Protein AF-A0A2G6KFJ5-F1 (afdb_monomer)

Solvent-accessible surface area (backbone atoms only — not comparable to full-atom values): 5434 Å² total; per-residue (Å²): 134,81,83,86,84,78,88,85,85,79,76,83,74,80,76,84,80,68,86,83,67,75,75,51,47,62,55,53,51,48,54,52,48,70,71,45,99,63,56,68,71,36,41,51,45,31,50,54,50,55,74,68,67,64,71,47,49,61,34,52,51,37,30,73,76,63,37,71,67,27,40,51,52,51,52,52,49,54,52,57,41,54,45,36,79,77,107

Nearest PDB structures (foldseek):
  4brr-assembly1_B  TM=4.731E-01  e=1.212E+00  Escherichia coli K-12
  4uxz-assembly1_C  TM=4.802E-01  e=2.208E+00  Escherichia coli K-12
  4bpd-assembly2_F  TM=4.857E-01  e=6.500E+00  Escherichia coli K-12
  8red-assembly1_M  TM=4.993E-01  e=8.263E+00  Klebsiella oxytoca

Secondary structure (DSSP, 8-state):
---------S-------S--PPPPHHHHHHHHHHHSSS-HHHHHHHHHHHHHS--HHHHHHHHHTT-HHHHHHHHHHHHHHHHTT--

Organism: NCBI:txid467094

Foldseek 3Di:
DDDDDDDPPDDPPPPPDDDVDPDAPLVVQLVVLVPDPDDPQLSVQLNVLSVPLPRLRVLVVVVVVVNPVSVVSVVVSVVSSVVSVVD

Radius of gyration: 19.7 Å; Cα contacts (8 Å, |Δi|>4): 48; chains: 1; bounding box: 37×44×55 Å

Structure (mmCIF, N/CA/C/O backbone):
data_AF-A0A2G6KFJ5-F1
#
_entry.id   AF-A0A2G6KFJ5-F1
#
loop_
_atom_site.group_PDB
_atom_site.id
_atom_site.type_symbol
_atom_site.label_atom_id
_atom_site.label_alt_id
_atom_site.label_comp_id
_atom_site.label_asym_id
_atom_site.label_entity_id
_atom_site.label_seq_id
_atom_site.pdbx_PDB_ins_code
_atom_site.Cartn_x
_atom_site.Cartn_y
_atom_site.Cartn_z
_atom_site.occupancy
_atom_site.B_iso_or_equiv
_atom_site.auth_seq_id
_atom_site.auth_comp_id
_atom_site.auth_asym_id
_atom_site.auth_atom_id
_atom_site.pdbx_PDB_model_num
ATOM 1 N N . MET A 1 1 ? -20.626 -36.252 -40.102 1.00 39.69 1 MET A N 1
ATOM 2 C CA . MET A 1 1 ? -20.859 -35.985 -38.667 1.00 39.69 1 MET A CA 1
ATOM 3 C C . MET A 1 1 ? -20.498 -34.533 -38.389 1.00 39.69 1 MET A C 1
ATOM 5 O O . MET A 1 1 ? -19.430 -34.135 -38.811 1.00 39.69 1 MET A O 1
ATOM 9 N N . LYS A 1 2 ? -21.435 -33.798 -37.763 1.00 41.22 2 LYS A N 1
ATOM 10 C CA . LYS A 1 2 ? -21.305 -32.600 -36.896 1.00 41.22 2 LYS A CA 1
ATOM 11 C C . LYS A 1 2 ? -20.325 -31.487 -37.337 1.00 41.22 2 LYS A C 1
ATOM 13 O O . LYS A 1 2 ? -19.126 -31.691 -37.352 1.00 41.22 2 LYS A O 1
ATOM 18 N N . LYS A 1 3 ? -20.867 -30.341 -37.788 1.00 45.81 3 LYS A N 1
ATOM 19 C CA . LYS A 1 3 ? -21.005 -29.074 -37.012 1.00 45.81 3 LYS A CA 1
ATOM 20 C C . LYS A 1 3 ? -19.617 -28.521 -36.636 1.00 45.81 3 LYS A C 1
ATOM 22 O O . LYS A 1 3 ? -18.959 -29.120 -35.808 1.00 45.81 3 LYS A O 1
ATOM 27 N N . GLY A 1 4 ? -19.092 -27.459 -37.239 1.00 43.72 4 GLY A N 1
ATOM 28 C CA . GLY A 1 4 ? -19.746 -26.179 -37.503 1.00 43.72 4 GLY A CA 1
ATOM 29 C C . GLY A 1 4 ? -19.394 -25.179 -36.394 1.00 43.72 4 GLY A C 1
ATOM 30 O O . GLY A 1 4 ? -19.266 -25.586 -35.246 1.00 43.72 4 GLY A O 1
ATOM 31 N N . LEU A 1 5 ? -19.338 -23.900 -36.780 1.00 45.22 5 LEU A N 1
ATOM 32 C CA . LEU A 1 5 ? -19.208 -22.676 -35.969 1.00 45.22 5 LEU A CA 1
ATOM 33 C C . LEU A 1 5 ? -17.760 -22.228 -35.708 1.00 45.22 5 LEU A C 1
ATOM 35 O O . LEU A 1 5 ? -17.073 -22.754 -34.848 1.00 45.22 5 LEU A O 1
ATOM 39 N N . VAL A 1 6 ? -17.197 -21.419 -36.610 1.00 48.28 6 VAL A N 1
ATOM 40 C CA . VAL A 1 6 ? -17.398 -19.957 -36.76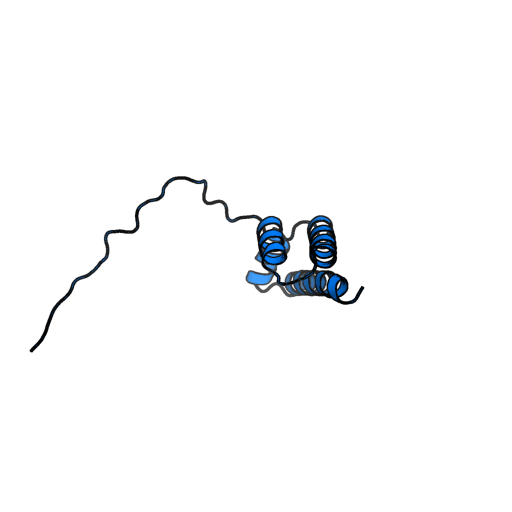1 1.00 48.28 6 VAL A CA 1
ATOM 41 C C . VAL A 1 6 ? -16.469 -19.207 -35.813 1.00 48.28 6 VAL A C 1
ATOM 43 O O . VAL A 1 6 ? -16.683 -19.133 -34.609 1.00 48.28 6 VAL A O 1
ATOM 46 N N . ALA A 1 7 ? -15.431 -18.644 -36.428 1.00 49.31 7 ALA A N 1
ATOM 47 C CA . ALA A 1 7 ? -14.626 -17.569 -35.894 1.00 49.31 7 ALA A CA 1
ATOM 48 C C . ALA A 1 7 ? -15.542 -16.424 -35.440 1.00 49.31 7 ALA A C 1
ATOM 50 O O . ALA A 1 7 ? -16.130 -15.725 -36.262 1.00 49.31 7 ALA A O 1
ATOM 51 N N . ILE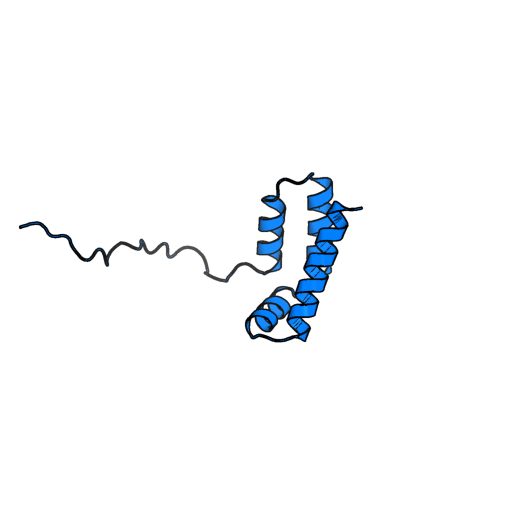 A 1 8 ? -15.657 -16.237 -34.128 1.00 51.09 8 ILE A N 1
ATOM 52 C CA . ILE A 1 8 ? -16.177 -15.006 -33.537 1.00 51.09 8 ILE A CA 1
ATOM 53 C C . ILE A 1 8 ? -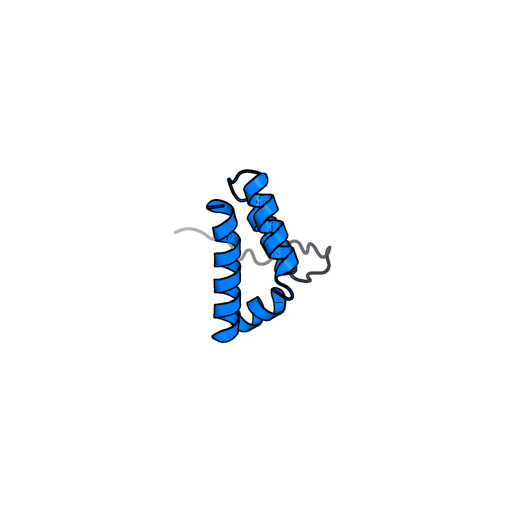14.956 -14.115 -33.296 1.00 51.09 8 ILE A C 1
ATOM 55 O O . ILE A 1 8 ? -14.442 -13.999 -32.191 1.00 51.09 8 ILE A O 1
ATOM 59 N N . VAL A 1 9 ? -14.443 -13.543 -34.385 1.00 54.09 9 VAL A N 1
ATOM 60 C CA . VAL A 1 9 ? -13.488 -12.427 -34.367 1.00 54.09 9 VAL A CA 1
ATOM 61 C C . VAL A 1 9 ? -14.206 -11.244 -35.003 1.00 54.09 9 VAL A C 1
ATOM 63 O O . VAL A 1 9 ? -13.965 -10.914 -36.155 1.00 54.09 9 VAL A O 1
ATOM 66 N N . ALA A 1 10 ? -15.188 -10.687 -34.300 1.00 52.59 10 ALA A N 1
ATOM 67 C CA . ALA A 1 10 ? -15.803 -9.393 -34.603 1.00 52.59 10 ALA A CA 1
ATOM 68 C C . ALA A 1 10 ? -16.865 -9.122 -33.537 1.00 52.59 10 ALA A C 1
ATOM 70 O O . ALA A 1 10 ? -17.969 -9.654 -33.602 1.00 52.59 10 ALA A O 1
ATOM 71 N N . GLY A 1 11 ? -16.513 -8.335 -32.526 1.00 47.38 11 GLY A N 1
ATOM 72 C CA . GLY A 1 11 ? -17.451 -8.002 -31.458 1.00 47.38 11 GLY A CA 1
ATOM 73 C C . GLY A 1 11 ? -16.818 -7.598 -30.136 1.00 47.38 11 GLY A C 1
ATOM 74 O O . GLY A 1 11 ? -17.539 -7.521 -29.148 1.00 47.38 11 GLY A O 1
ATOM 75 N N . LEU A 1 12 ? -15.509 -7.313 -30.083 1.00 51.16 12 LEU A N 1
ATOM 76 C CA . LEU A 1 12 ? -15.026 -6.386 -29.064 1.00 51.16 12 LEU A CA 1
ATOM 77 C C . LEU A 1 12 ? -15.577 -5.019 -29.446 1.00 51.16 12 LEU A C 1
ATOM 79 O O . LEU A 1 12 ? -15.049 -4.321 -30.310 1.00 51.16 12 LEU A O 1
ATOM 83 N N . VAL A 1 13 ? -16.723 -4.718 -28.843 1.00 52.25 13 VAL A N 1
ATOM 84 C CA . VAL A 1 13 ? -17.265 -3.378 -28.730 1.00 52.25 13 VAL A CA 1
ATOM 85 C C . VAL A 1 13 ? -16.114 -2.492 -28.292 1.00 52.25 13 VAL A C 1
ATOM 87 O O . VAL A 1 13 ? -15.593 -2.592 -27.184 1.00 52.25 13 VAL A O 1
ATOM 90 N N . VAL A 1 14 ? -15.696 -1.667 -29.237 1.00 52.91 14 VAL A N 1
ATOM 91 C CA . VAL A 1 14 ? -14.806 -0.545 -29.051 1.00 52.91 14 VAL A CA 1
ATOM 92 C C . VAL A 1 14 ? -15.544 0.424 -28.127 1.00 52.91 14 VAL A C 1
ATOM 94 O O . VAL A 1 14 ? -16.239 1.328 -28.575 1.00 52.91 14 VAL A O 1
ATOM 97 N N . LEU A 1 15 ? -15.434 0.209 -26.816 1.00 45.31 15 LEU A N 1
ATOM 98 C CA . LEU A 1 15 ? -15.649 1.247 -25.812 1.00 45.31 15 LEU A CA 1
ATOM 99 C C . LEU A 1 15 ? -14.403 2.143 -25.817 1.00 45.31 15 LEU A C 1
ATOM 101 O O . LEU A 1 15 ? -13.622 2.192 -24.875 1.00 45.31 15 LEU A O 1
ATOM 105 N N . THR A 1 16 ? -14.197 2.843 -26.935 1.00 52.94 16 THR A N 1
ATOM 106 C CA . THR A 1 16 ? -13.361 4.043 -26.993 1.00 52.94 16 THR A CA 1
ATOM 107 C C . THR A 1 16 ? -14.059 5.115 -26.179 1.00 52.94 16 THR A C 1
ATOM 109 O O . THR A 1 16 ? -14.928 5.826 -26.683 1.00 52.94 16 THR A O 1
ATOM 112 N N . GLY A 1 17 ? -13.722 5.180 -24.898 1.00 49.88 17 GLY A N 1
ATOM 113 C CA . GLY A 1 17 ? -14.335 6.126 -23.983 1.00 49.88 17 GLY A CA 1
ATOM 114 C C . GLY A 1 17 ? -13.801 6.007 -22.568 1.00 49.88 17 GLY A C 1
ATOM 115 O O . GLY A 1 17 ? -14.601 5.815 -21.671 1.00 49.88 17 GLY A O 1
ATOM 116 N N . CYS A 1 18 ? -12.478 6.058 -22.405 1.00 50.03 18 CYS A N 1
ATOM 117 C CA . CYS A 1 18 ? -11.741 6.653 -21.283 1.00 50.03 18 CYS A CA 1
ATOM 118 C C . CYS A 1 18 ? -10.251 6.513 -21.621 1.00 50.03 18 CYS A C 1
ATOM 120 O O . CYS A 1 18 ? -9.820 5.486 -22.134 1.00 50.03 18 CYS A O 1
ATOM 122 N N . VAL A 1 19 ? -9.468 7.566 -21.415 1.00 44.47 19 VAL A N 1
ATOM 123 C CA . VAL A 1 19 ? -8.002 7.533 -21.501 1.00 44.47 19 VAL A CA 1
ATOM 124 C C . VAL A 1 19 ? -7.472 6.319 -20.729 1.00 44.47 19 VAL A C 1
ATOM 126 O O . VAL A 1 19 ? -7.631 6.236 -19.520 1.00 44.47 19 VAL A O 1
ATOM 129 N N . ASN A 1 20 ? -6.897 5.350 -21.441 1.00 54.66 20 ASN A N 1
ATOM 130 C CA . ASN A 1 20 ? -6.501 4.043 -20.910 1.00 54.66 20 ASN A CA 1
ATOM 131 C C . ASN A 1 20 ? -5.164 4.117 -20.147 1.00 54.66 20 ASN A C 1
ATOM 133 O O . ASN A 1 20 ? -4.325 3.224 -20.279 1.00 54.66 20 ASN A O 1
ATOM 137 N N . THR A 1 21 ? -4.939 5.210 -19.411 1.00 58.62 21 THR A N 1
ATOM 138 C CA . THR A 1 21 ? -3.836 5.290 -18.456 1.00 58.62 21 THR A CA 1
ATOM 139 C C . THR A 1 21 ? -4.118 4.222 -17.404 1.00 58.62 21 THR A C 1
ATOM 141 O O . THR A 1 21 ? -5.209 4.250 -16.827 1.00 58.62 21 THR A O 1
ATOM 144 N N . PRO A 1 22 ? -3.217 3.247 -17.199 1.00 62.22 22 PRO A N 1
ATOM 145 C CA . PRO A 1 22 ? -3.391 2.302 -16.110 1.00 62.22 22 PRO A CA 1
ATOM 146 C C . PRO A 1 22 ? -3.566 3.091 -14.803 1.00 62.22 22 PRO A C 1
ATOM 148 O O . PRO A 1 22 ? -2.897 4.116 -14.636 1.00 62.22 22 PRO A O 1
ATOM 151 N N . PRO A 1 23 ? -4.492 2.676 -13.921 1.00 69.12 23 PRO A N 1
ATOM 152 C CA . PRO A 1 23 ? -4.636 3.311 -12.617 1.00 69.12 23 PRO A CA 1
ATOM 153 C C . PRO A 1 23 ? -3.288 3.284 -11.897 1.00 69.12 23 PRO A C 1
ATOM 155 O O . PRO A 1 23 ? -2.528 2.323 -12.047 1.00 69.12 23 PRO A O 1
ATOM 158 N N . SER A 1 24 ? -2.990 4.336 -11.135 1.00 81.75 24 SER A N 1
ATOM 159 C CA . SER A 1 24 ? -1.763 4.360 -10.341 1.00 81.75 24 SER A CA 1
ATOM 160 C C . SER A 1 24 ? -1.743 3.193 -9.354 1.00 81.75 24 SER A C 1
ATOM 162 O O . SER A 1 24 ? -2.788 2.741 -8.875 1.00 81.75 24 SER A O 1
ATOM 164 N N . ALA A 1 25 ? -0.554 2.723 -8.989 1.00 82.69 25 ALA A N 1
ATOM 165 C CA . ALA A 1 25 ? -0.393 1.673 -7.988 1.00 82.69 25 ALA A CA 1
ATOM 166 C C . ALA A 1 25 ? -1.068 2.048 -6.654 1.00 82.69 25 ALA A C 1
ATOM 168 O O . ALA A 1 25 ? -1.596 1.186 -5.954 1.00 82.69 25 ALA A O 1
ATOM 169 N N . THR A 1 26 ? -1.122 3.343 -6.325 1.00 84.88 26 THR A N 1
ATOM 170 C CA . THR A 1 26 ? -1.871 3.864 -5.174 1.00 84.88 26 THR A CA 1
ATOM 171 C C . THR A 1 26 ? -3.385 3.698 -5.324 1.00 84.88 26 THR A C 1
ATOM 173 O O . THR A 1 26 ? -4.044 3.298 -4.365 1.00 84.88 26 THR A O 1
ATOM 176 N N . GLU A 1 27 ? -3.957 3.987 -6.494 1.00 85.50 27 GLU A N 1
ATOM 177 C CA . GLU A 1 27 ? -5.388 3.773 -6.758 1.00 85.50 27 GLU A CA 1
ATOM 178 C C . GLU A 1 27 ? -5.748 2.290 -6.668 1.00 85.50 27 GLU A C 1
ATOM 180 O O . GLU A 1 27 ? -6.669 1.935 -5.934 1.00 85.50 27 GLU A O 1
ATOM 185 N N . VAL A 1 28 ? -4.962 1.421 -7.310 1.00 86.19 28 VAL A N 1
ATOM 186 C CA . VAL A 1 28 ? -5.162 -0.035 -7.254 1.00 86.19 28 VAL A CA 1
ATOM 187 C C . VAL A 1 28 ? -5.060 -0.550 -5.818 1.00 86.19 28 VAL A C 1
ATOM 189 O O . VAL A 1 28 ? -5.897 -1.338 -5.381 1.00 86.19 28 VAL A O 1
ATOM 192 N N . ALA A 1 29 ? -4.075 -0.085 -5.046 1.00 86.69 29 ALA A N 1
ATOM 193 C CA . ALA A 1 29 ? -3.933 -0.477 -3.647 1.00 86.69 29 ALA A CA 1
ATOM 194 C C . ALA A 1 29 ? -5.152 -0.064 -2.804 1.00 86.69 29 ALA A C 1
ATOM 196 O O . ALA A 1 29 ? -5.620 -0.853 -1.984 1.00 86.69 29 ALA A O 1
ATOM 197 N N . ASN A 1 30 ? -5.698 1.137 -3.021 1.00 88.69 30 ASN A N 1
ATOM 198 C CA . ASN A 1 30 ? -6.903 1.588 -2.322 1.00 88.69 30 ASN A CA 1
ATOM 199 C C . ASN A 1 30 ? -8.139 0.760 -2.706 1.00 88.69 30 ASN A C 1
ATOM 201 O O . ASN A 1 30 ? -8.888 0.366 -1.815 1.00 88.69 30 ASN A O 1
ATOM 205 N N . GLU A 1 31 ? -8.320 0.427 -3.987 1.00 88.88 31 GLU A N 1
ATOM 206 C CA . GLU A 1 31 ? -9.412 -0.454 -4.430 1.00 88.88 31 GLU A CA 1
ATOM 207 C C . GLU A 1 31 ? -9.309 -1.857 -3.816 1.00 88.88 31 GLU A C 1
ATOM 209 O O . GLU A 1 31 ? -10.310 -2.417 -3.360 1.00 88.88 31 GLU A O 1
ATOM 214 N N . ILE A 1 32 ? -8.094 -2.414 -3.742 1.00 88.19 32 ILE A N 1
ATOM 215 C CA . ILE A 1 32 ? -7.851 -3.693 -3.069 1.00 88.19 32 ILE A CA 1
ATOM 216 C C . ILE A 1 32 ? -8.251 -3.583 -1.596 1.00 88.19 32 ILE A C 1
ATOM 218 O O . ILE A 1 32 ? -9.015 -4.425 -1.130 1.00 88.19 32 ILE A O 1
ATOM 222 N N . ILE A 1 33 ? -7.804 -2.543 -0.881 1.00 89.94 33 ILE A N 1
ATOM 223 C CA . ILE A 1 33 ? -8.147 -2.309 0.533 1.00 89.94 33 ILE A CA 1
ATOM 224 C C . ILE A 1 33 ? -9.664 -2.225 0.733 1.00 89.94 33 ILE A C 1
ATOM 226 O O . ILE A 1 33 ? -10.194 -2.821 1.673 1.00 89.94 33 ILE A O 1
ATOM 230 N N . ASP A 1 34 ? -10.376 -1.529 -0.154 1.00 90.00 34 ASP A N 1
ATOM 231 C CA . ASP A 1 34 ? -11.835 -1.436 -0.111 1.00 90.00 34 ASP A CA 1
ATOM 232 C C . ASP A 1 34 ? -12.515 -2.802 -0.252 1.00 90.00 34 ASP A C 1
ATOM 234 O O . ASP A 1 34 ? -13.484 -3.083 0.463 1.00 90.00 34 ASP A O 1
ATOM 238 N N . SER A 1 35 ? -11.963 -3.676 -1.098 1.00 91.19 35 SER A N 1
ATOM 239 C CA . SER A 1 35 ? -12.468 -5.034 -1.328 1.00 91.19 35 SER A CA 1
ATOM 240 C C . SER A 1 35 ? -12.189 -6.028 -0.191 1.00 91.19 35 SER A C 1
ATOM 242 O O 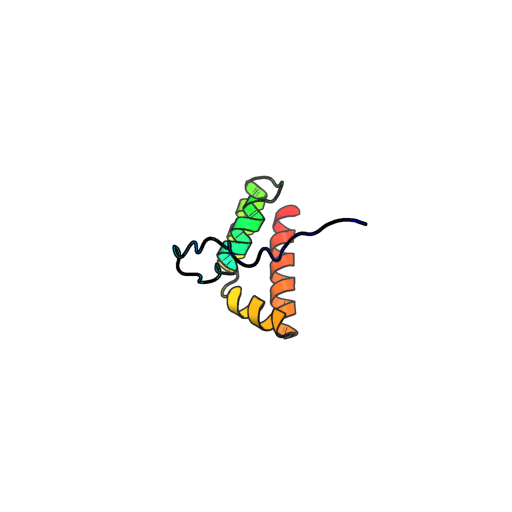. SER A 1 35 ? -12.810 -7.091 -0.154 1.00 91.19 35 SER A O 1
ATOM 244 N N . LEU A 1 36 ? -11.276 -5.711 0.736 1.00 89.12 36 LEU A N 1
ATOM 245 C CA . LEU A 1 36 ? -10.948 -6.600 1.853 1.00 89.12 36 LEU A CA 1
ATOM 246 C C . LEU A 1 36 ? -12.134 -6.739 2.820 1.00 89.12 36 LEU A C 1
ATOM 248 O O . LEU A 1 36 ? -12.826 -5.766 3.122 1.00 89.12 36 LEU A O 1
ATOM 252 N N . ASP A 1 37 ? -12.337 -7.935 3.369 1.00 92.81 37 ASP A N 1
ATOM 253 C CA . ASP A 1 37 ? -13.305 -8.181 4.448 1.00 92.81 37 ASP A CA 1
ATOM 254 C C . ASP A 1 37 ? -12.670 -7.868 5.813 1.00 92.81 37 ASP A C 1
ATOM 256 O O . ASP A 1 37 ? -12.375 -8.744 6.621 1.00 92.81 37 ASP A O 1
ATOM 260 N N . GLU A 1 38 ? -12.352 -6.592 6.017 1.00 90.06 38 GLU A N 1
ATOM 261 C CA . GLU A 1 38 ? -11.694 -6.070 7.215 1.00 90.06 38 GLU A CA 1
ATOM 262 C C . GLU A 1 38 ? -12.482 -4.890 7.783 1.00 90.06 38 GLU A C 1
ATOM 264 O O . GLU A 1 38 ? -13.196 -4.193 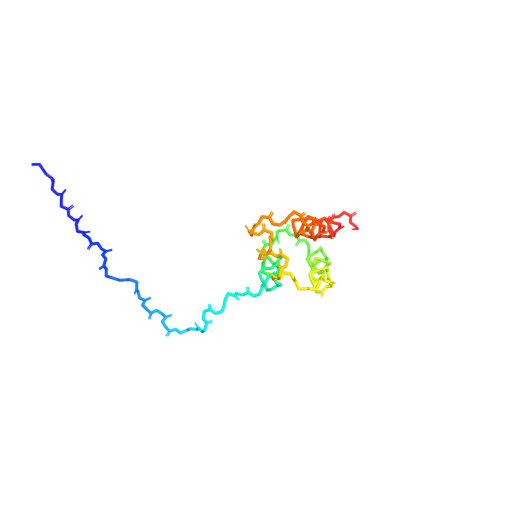7.057 1.00 90.06 38 GLU A O 1
ATOM 269 N N . SER A 1 39 ? -12.321 -4.628 9.079 1.00 92.81 39 SER A N 1
ATOM 270 C CA . SER A 1 39 ? -12.935 -3.474 9.741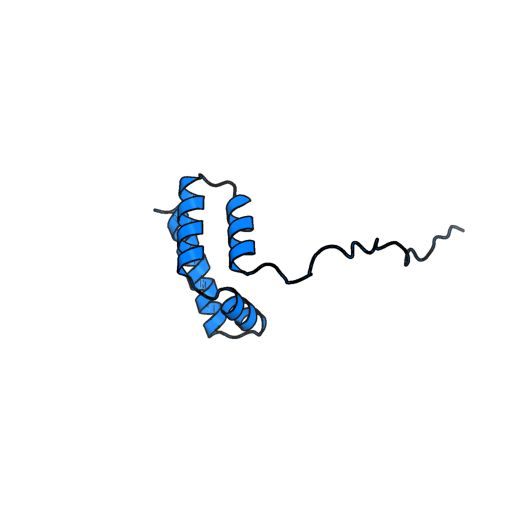 1.00 92.81 39 SER A CA 1
ATOM 271 C C . SER A 1 39 ? -12.490 -2.154 9.103 1.00 92.81 39 SER A C 1
ATOM 273 O O . SER A 1 39 ? -11.324 -2.009 8.730 1.00 92.81 39 SER A O 1
ATOM 275 N N . ASP A 1 40 ? -13.367 -1.145 9.088 1.00 91.62 40 ASP A N 1
ATOM 276 C CA . ASP A 1 40 ? -13.045 0.191 8.555 1.00 91.62 40 ASP A CA 1
ATOM 277 C C . ASP A 1 40 ? -11.786 0.790 9.198 1.00 91.62 40 ASP A C 1
ATOM 279 O O . ASP A 1 40 ? -10.959 1.384 8.517 1.00 91.62 40 ASP A O 1
ATOM 283 N N . GLN A 1 41 ? -11.566 0.536 10.492 1.00 91.75 41 GLN A N 1
ATOM 284 C CA . GLN A 1 41 ? -10.354 0.953 11.204 1.00 91.75 41 GLN A CA 1
ATOM 285 C C . GLN A 1 41 ? -9.065 0.355 10.608 1.00 91.75 41 GLN A C 1
ATOM 287 O O . GLN A 1 41 ? -8.047 1.042 10.504 1.00 91.75 41 GLN A O 1
ATOM 292 N N . VAL A 1 42 ? -9.101 -0.918 10.204 1.00 92.31 42 VAL A N 1
ATOM 293 C CA . VAL A 1 42 ? -7.963 -1.606 9.576 1.00 92.31 42 VAL A CA 1
ATOM 294 C C . VAL A 1 42 ? -7.747 -1.055 8.169 1.00 92.31 42 VAL A C 1
ATOM 296 O O . VAL A 1 42 ? -6.613 -0.738 7.804 1.00 92.31 42 VAL A O 1
ATOM 299 N N . LYS A 1 43 ? -8.830 -0.864 7.407 1.00 91.75 43 LYS A N 1
ATOM 300 C CA . LYS A 1 43 ? -8.785 -0.267 6.065 1.00 91.75 43 LYS A CA 1
ATOM 301 C C . LYS A 1 43 ? -8.229 1.156 6.089 1.00 91.75 43 LYS A C 1
ATOM 303 O O . LYS A 1 43 ? -7.374 1.494 5.276 1.00 91.75 43 LYS A O 1
ATOM 308 N N . ASP A 1 44 ? -8.634 1.972 7.055 1.00 93.44 44 ASP A N 1
ATOM 309 C CA . ASP A 1 44 ? -8.137 3.340 7.213 1.00 93.44 44 ASP A CA 1
ATOM 310 C C . ASP A 1 44 ? -6.655 3.372 7.591 1.00 93.44 44 ASP A C 1
ATOM 312 O O . ASP A 1 44 ? -5.893 4.166 7.034 1.00 93.44 44 ASP A O 1
ATOM 316 N N . CYS A 1 45 ? -6.205 2.465 8.464 1.00 93.00 45 CYS A N 1
ATOM 317 C CA . CYS A 1 45 ? -4.776 2.297 8.726 1.00 93.00 45 CYS A CA 1
ATOM 318 C C . CYS A 1 45 ? -4.012 1.940 7.442 1.00 93.00 45 CYS A C 1
ATOM 320 O O . CYS A 1 45 ? -2.978 2.547 7.154 1.00 93.00 45 CYS A O 1
ATOM 322 N N . MET A 1 46 ? -4.530 1.003 6.642 1.00 92.25 46 MET A N 1
ATOM 323 C CA . MET A 1 46 ? -3.908 0.599 5.381 1.00 92.25 46 MET A CA 1
ATOM 324 C C . MET A 1 46 ? -3.811 1.775 4.403 1.00 92.25 46 MET A C 1
ATOM 326 O O . MET A 1 46 ? -2.724 2.041 3.895 1.00 92.25 46 MET A O 1
ATOM 330 N N . ARG A 1 47 ? -4.884 2.557 4.220 1.00 90.88 47 ARG A N 1
ATOM 331 C CA . ARG A 1 47 ? -4.894 3.764 3.366 1.00 90.88 47 ARG A CA 1
ATOM 332 C C . ARG A 1 47 ? -3.846 4.791 3.785 1.00 90.88 47 ARG A C 1
ATOM 334 O O . ARG A 1 47 ? -3.170 5.365 2.932 1.00 90.88 47 ARG A O 1
ATOM 341 N N . LEU A 1 48 ? -3.664 4.999 5.091 1.00 91.38 48 LEU A N 1
ATOM 342 C CA . LEU A 1 48 ? -2.622 5.89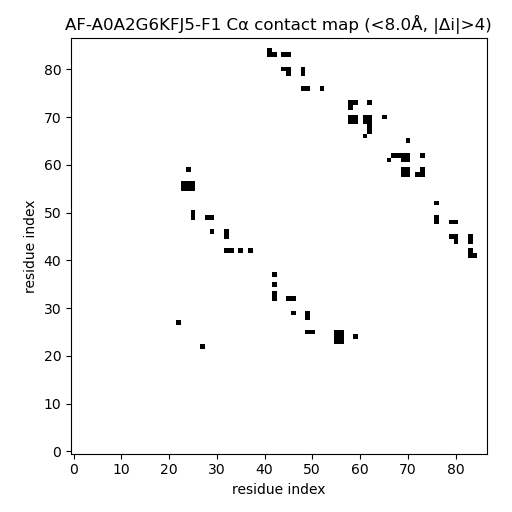0 5.611 1.00 91.38 48 LEU A CA 1
ATOM 343 C C . LEU A 1 48 ? -1.215 5.391 5.261 1.00 91.38 48 LEU A C 1
ATOM 345 O O . LEU A 1 48 ? -0.345 6.197 4.929 1.00 91.38 48 LEU A O 1
ATOM 349 N N . LYS A 1 49 ? -0.984 4.073 5.302 1.00 89.19 49 LYS A N 1
ATOM 350 C CA . LYS A 1 49 ? 0.288 3.479 4.867 1.00 89.19 49 LYS A CA 1
ATOM 351 C C . LYS A 1 49 ? 0.496 3.635 3.361 1.00 89.19 49 LYS A C 1
ATOM 353 O O . LYS A 1 49 ? 1.590 4.033 2.974 1.00 89.19 49 LYS A O 1
ATOM 358 N N . VAL A 1 50 ? -0.535 3.409 2.538 1.00 88.88 50 VAL A N 1
ATOM 359 C CA . VAL A 1 50 ? -0.483 3.632 1.077 1.00 88.88 50 VAL A CA 1
ATOM 360 C C . VAL A 1 50 ? -0.121 5.075 0.745 1.00 88.88 50 VAL A C 1
ATOM 362 O O . VAL A 1 50 ? 0.815 5.309 -0.016 1.00 88.88 50 VAL A O 1
ATOM 365 N N . ALA A 1 51 ? -0.794 6.047 1.362 1.00 86.44 51 ALA A N 1
ATOM 366 C CA . ALA A 1 51 ? -0.517 7.464 1.136 1.00 86.44 51 ALA A CA 1
ATOM 367 C C . ALA A 1 51 ? 0.904 7.879 1.570 1.00 86.44 51 ALA A C 1
ATOM 369 O O . ALA A 1 51 ? 1.483 8.800 0.997 1.00 86.44 51 ALA A O 1
ATOM 370 N N . GLY A 1 52 ? 1.471 7.211 2.580 1.00 80.94 52 GLY A N 1
ATOM 371 C CA . GLY A 1 52 ? 2.799 7.511 3.118 1.00 80.94 52 GLY A CA 1
ATOM 372 C C . GLY A 1 52 ? 3.974 6.857 2.384 1.00 80.94 52 GLY A C 1
ATOM 373 O O . GLY A 1 52 ? 5.117 7.188 2.692 1.00 80.94 52 GLY A O 1
ATOM 374 N N . PHE A 1 53 ? 3.729 5.932 1.450 1.00 78.75 53 PHE A N 1
ATOM 375 C CA . PHE A 1 53 ? 4.781 5.077 0.889 1.00 78.75 53 PHE A CA 1
ATOM 376 C C . PHE A 1 53 ? 5.551 5.694 -0.297 1.00 78.75 53 PHE A C 1
ATOM 378 O O . PHE A 1 53 ? 6.668 5.279 -0.595 1.00 78.75 53 PHE A O 1
ATOM 385 N N . GLY A 1 54 ? 5.009 6.730 -0.945 1.00 74.19 54 GLY A N 1
ATOM 386 C CA . GLY A 1 54 ? 5.648 7.399 -2.087 1.00 74.19 54 GLY A CA 1
ATOM 387 C C . GLY A 1 54 ? 5.305 6.757 -3.439 1.00 74.19 54 GLY A C 1
ATOM 388 O O . GLY A 1 54 ? 4.188 6.284 -3.626 1.00 74.19 54 GLY A O 1
ATOM 389 N N . ASN A 1 55 ? 6.241 6.780 -4.400 1.00 79.12 55 ASN A N 1
ATOM 390 C CA . ASN A 1 55 ? 6.034 6.300 -5.779 1.00 79.12 55 ASN A CA 1
ATOM 391 C C . ASN A 1 55 ? 5.950 4.762 -5.849 1.00 79.12 55 ASN A C 1
ATOM 393 O O . ASN A 1 55 ? 6.897 4.086 -6.255 1.00 79.12 55 ASN A O 1
ATOM 397 N N . LEU A 1 56 ? 4.796 4.212 -5.468 1.00 82.62 56 LEU A N 1
ATOM 398 C CA . LEU A 1 56 ? 4.486 2.788 -5.607 1.00 82.62 56 LEU A CA 1
ATOM 399 C C . LEU A 1 56 ? 4.525 2.332 -7.072 1.00 82.62 56 LEU A C 1
ATOM 401 O O . LEU A 1 56 ? 4.926 1.205 -7.328 1.00 82.62 56 LEU A O 1
ATOM 405 N N . ASP A 1 57 ? 4.189 3.205 -8.024 1.00 84.38 57 ASP A N 1
ATOM 406 C CA . ASP A 1 57 ? 4.242 2.897 -9.459 1.00 84.38 57 ASP A CA 1
ATOM 407 C C . ASP A 1 57 ? 5.654 2.545 -9.945 1.00 84.38 57 ASP A C 1
ATOM 409 O O . ASP A 1 57 ? 5.839 1.570 -10.668 1.00 84.38 57 ASP A O 1
ATOM 413 N N . ASP A 1 58 ? 6.667 3.303 -9.516 1.00 86.81 58 ASP A N 1
ATOM 414 C CA . ASP A 1 58 ? 8.067 3.053 -9.889 1.00 86.81 58 ASP A CA 1
ATOM 415 C C . ASP A 1 58 ? 8.600 1.774 -9.229 1.00 86.81 58 ASP A C 1
ATOM 417 O O . ASP A 1 58 ? 9.287 0.983 -9.874 1.00 86.81 58 ASP A O 1
ATOM 421 N N . ALA A 1 59 ? 8.240 1.540 -7.962 1.00 85.81 59 ALA A N 1
ATOM 422 C CA . ALA A 1 59 ? 8.605 0.317 -7.255 1.00 85.81 59 ALA A CA 1
ATOM 423 C C . ALA A 1 59 ? 7.937 -0.922 -7.874 1.00 85.81 59 ALA A C 1
ATOM 425 O O . ALA A 1 59 ? 8.601 -1.934 -8.071 1.00 85.81 59 ALA A O 1
ATOM 426 N N . ALA A 1 60 ? 6.653 -0.840 -8.230 1.00 84.94 60 ALA A N 1
ATOM 427 C CA . ALA A 1 60 ? 5.926 -1.934 -8.863 1.00 84.94 60 ALA A CA 1
ATOM 428 C C . ALA A 1 60 ? 6.484 -2.251 -10.257 1.00 84.94 60 ALA A C 1
ATOM 430 O O . ALA A 1 60 ? 6.726 -3.417 -10.557 1.00 84.94 60 ALA A O 1
ATOM 431 N N . ALA A 1 61 ? 6.760 -1.227 -11.073 1.00 88.00 61 ALA A N 1
ATOM 432 C CA . ALA A 1 61 ? 7.359 -1.411 -12.394 1.00 88.00 61 ALA A CA 1
ATOM 433 C C . ALA A 1 61 ? 8.738 -2.084 -12.304 1.00 88.00 61 ALA A C 1
ATOM 435 O O . ALA A 1 61 ? 8.983 -3.092 -12.956 1.00 88.00 61 ALA A O 1
ATOM 436 N N . LYS A 1 62 ? 9.621 -1.589 -11.429 1.00 89.00 62 LYS A N 1
ATOM 437 C CA . LYS A 1 62 ? 10.955 -2.181 -11.242 1.00 89.00 62 LYS A CA 1
ATOM 438 C C . LYS A 1 62 ? 10.896 -3.596 -10.669 1.00 89.00 62 LYS A C 1
ATOM 440 O O . LYS A 1 62 ? 11.718 -4.432 -11.036 1.00 89.00 62 LYS A O 1
ATOM 445 N N . ALA A 1 63 ? 9.944 -3.877 -9.780 1.00 88.38 63 ALA A N 1
ATOM 446 C CA . ALA A 1 63 ? 9.752 -5.219 -9.243 1.00 88.38 63 ALA A CA 1
ATOM 447 C C . ALA A 1 63 ? 9.292 -6.209 -10.331 1.00 88.38 63 ALA A C 1
ATOM 449 O O . ALA A 1 63 ? 9.765 -7.349 -10.327 1.00 88.38 63 ALA A O 1
ATOM 450 N N . ASP A 1 64 ? 8.438 -5.771 -11.268 1.00 86.81 64 ASP A N 1
ATOM 451 C CA . ASP A 1 64 ? 8.008 -6.546 -12.446 1.00 86.81 64 ASP A CA 1
ATOM 452 C C . ASP A 1 64 ? 9.178 -6.830 -13.406 1.00 86.81 64 ASP A C 1
ATOM 454 O O . ASP A 1 64 ? 9.356 -7.963 -13.851 1.00 86.81 64 ASP A O 1
ATOM 458 N N . ASP A 1 65 ? 10.068 -5.849 -13.607 1.00 90.56 65 ASP A N 1
ATOM 459 C CA . ASP A 1 65 ? 11.340 -6.007 -14.334 1.00 90.56 65 ASP A CA 1
ATOM 460 C C . ASP A 1 65 ? 12.366 -6.913 -13.607 1.00 90.56 65 ASP A C 1
ATOM 462 O O . ASP A 1 65 ? 13.439 -7.214 -14.140 1.00 90.56 65 ASP A O 1
ATOM 466 N N . GLY A 1 66 ? 12.052 -7.384 -12.394 1.00 90.62 66 GLY A N 1
ATOM 467 C CA . GLY A 1 66 ? 12.887 -8.300 -11.616 1.00 90.62 66 GLY A CA 1
ATOM 468 C C . GLY A 1 66 ? 13.963 -7.621 -10.766 1.00 90.62 66 GLY A C 1
ATOM 469 O O . GLY A 1 66 ? 14.917 -8.287 -10.354 1.00 90.62 66 GLY A O 1
ATOM 470 N N . ASP A 1 67 ? 13.836 -6.320 -10.491 1.00 93.56 67 ASP A N 1
ATOM 471 C CA . ASP A 1 67 ? 14.764 -5.599 -9.623 1.00 93.56 67 ASP A CA 1
ATOM 472 C C . ASP A 1 67 ? 14.611 -6.049 -8.152 1.00 93.56 67 ASP A C 1
ATOM 474 O O . ASP A 1 67 ? 13.544 -5.892 -7.546 1.00 93.56 67 ASP A O 1
ATOM 478 N N . PRO A 1 68 ? 15.671 -6.603 -7.535 1.00 91.94 68 PRO A N 1
ATOM 479 C CA . PRO A 1 68 ? 15.589 -7.157 -6.188 1.00 91.94 68 PRO A CA 1
ATOM 480 C C . PRO A 1 68 ? 15.507 -6.088 -5.090 1.00 91.94 68 PRO A C 1
ATOM 482 O O . PRO A 1 68 ? 15.159 -6.417 -3.956 1.00 91.94 68 PRO A O 1
ATOM 485 N N . GLU A 1 69 ? 15.863 -4.828 -5.358 1.00 88.44 69 GLU A N 1
ATOM 486 C CA . GLU A 1 69 ? 15.669 -3.744 -4.390 1.00 88.44 69 GLU A CA 1
ATOM 487 C C . GLU A 1 69 ? 14.224 -3.253 -4.413 1.00 88.44 69 GLU A C 1
ATOM 489 O O . GLU A 1 69 ? 13.631 -3.050 -3.354 1.00 88.44 69 GLU A O 1
ATOM 494 N N . ALA A 1 70 ? 13.626 -3.154 -5.597 1.00 87.31 70 ALA A N 1
ATOM 495 C CA . ALA A 1 70 ? 12.217 -2.837 -5.760 1.00 87.31 70 ALA A CA 1
ATOM 496 C C . ALA A 1 70 ? 11.311 -3.915 -5.148 1.00 87.31 70 ALA A C 1
ATOM 498 O O . ALA A 1 70 ? 10.353 -3.578 -4.456 1.00 87.31 70 ALA A O 1
ATOM 499 N N . GLN A 1 71 ? 11.658 -5.199 -5.289 1.00 88.56 71 GLN A N 1
ATOM 500 C CA . GLN A 1 71 ? 10.945 -6.281 -4.597 1.00 88.56 71 GLN A CA 1
ATOM 501 C C . GLN A 1 71 ? 10.953 -6.094 -3.075 1.00 88.56 71 GLN A C 1
ATOM 503 O O . GLN A 1 71 ? 9.895 -6.143 -2.460 1.00 88.56 71 GLN A O 1
ATOM 508 N N . LYS A 1 72 ? 12.098 -5.738 -2.470 1.00 90.94 72 LYS A N 1
ATOM 509 C CA . LYS A 1 72 ? 12.164 -5.439 -1.023 1.00 90.94 72 LYS A CA 1
ATOM 510 C C . LYS A 1 72 ? 11.288 -4.256 -0.621 1.00 90.94 72 LYS A C 1
ATOM 512 O O . LYS A 1 72 ? 10.802 -4.210 0.507 1.00 90.94 72 LYS A O 1
ATOM 517 N N . VAL A 1 73 ? 11.131 -3.273 -1.506 1.00 88.00 73 VAL A N 1
ATOM 518 C CA . VAL A 1 73 ? 10.250 -2.122 -1.282 1.00 88.00 73 VAL A CA 1
ATOM 519 C C . VAL A 1 73 ? 8.785 -2.569 -1.290 1.00 88.00 73 VAL A C 1
ATOM 521 O O . VAL A 1 73 ? 8.040 -2.169 -0.399 1.00 88.00 73 VAL A O 1
ATOM 524 N N . ILE A 1 74 ? 8.387 -3.449 -2.213 1.00 87.12 74 ILE A N 1
ATOM 525 C CA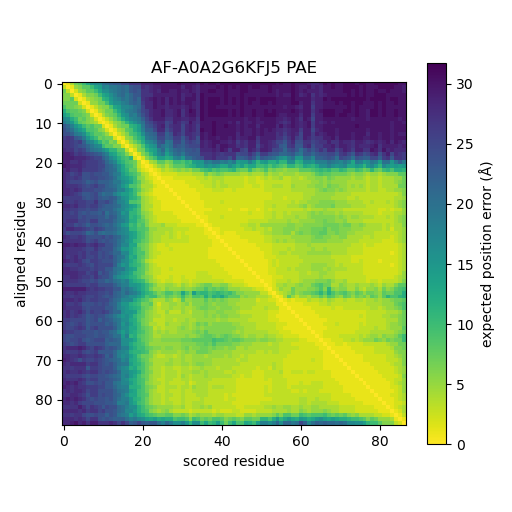 . ILE A 1 74 ? 7.049 -4.062 -2.222 1.00 87.12 74 ILE A CA 1
ATOM 526 C C . ILE A 1 74 ? 6.832 -4.952 -0.985 1.00 87.12 74 ILE A C 1
ATOM 528 O O . ILE A 1 74 ? 5.826 -4.794 -0.300 1.00 87.12 74 ILE A O 1
ATOM 532 N N . ASP A 1 75 ? 7.801 -5.785 -0.602 1.00 90.00 75 ASP A N 1
ATOM 533 C CA . ASP A 1 75 ? 7.719 -6.598 0.622 1.00 90.00 75 ASP A CA 1
ATOM 534 C C . ASP A 1 75 ? 7.549 -5.720 1.877 1.00 90.00 75 ASP A C 1
ATOM 536 O O . ASP A 1 75 ? 6.743 -6.005 2.767 1.00 90.00 75 ASP A O 1
ATOM 540 N N . ALA A 1 76 ? 8.302 -4.617 1.966 1.00 88.38 76 ALA A N 1
ATOM 541 C CA . ALA A 1 76 ? 8.195 -3.669 3.072 1.00 88.38 76 ALA A CA 1
ATOM 542 C C . ALA A 1 76 ? 6.833 -2.957 3.094 1.00 88.38 76 ALA A C 1
ATOM 544 O O . ALA A 1 76 ? 6.305 -2.674 4.174 1.00 88.38 76 ALA A O 1
ATOM 545 N N . PHE A 1 77 ? 6.259 -2.687 1.920 1.00 88.56 77 PHE A N 1
ATOM 546 C CA . PHE A 1 77 ? 4.914 -2.141 1.778 1.00 88.56 77 PHE A CA 1
ATOM 547 C C . PHE A 1 77 ? 3.862 -3.115 2.312 1.00 88.56 77 PHE A C 1
ATOM 549 O O . PHE A 1 77 ? 3.078 -2.754 3.191 1.00 88.56 77 PHE A O 1
ATOM 556 N N . GLU A 1 78 ? 3.890 -4.367 1.858 1.00 88.12 78 GLU A N 1
ATOM 557 C CA . GLU A 1 78 ? 2.965 -5.407 2.312 1.00 88.12 78 GLU A CA 1
ATOM 558 C C . GLU A 1 78 ? 3.090 -5.655 3.822 1.00 88.12 78 GLU A C 1
ATOM 560 O O . GLU A 1 78 ? 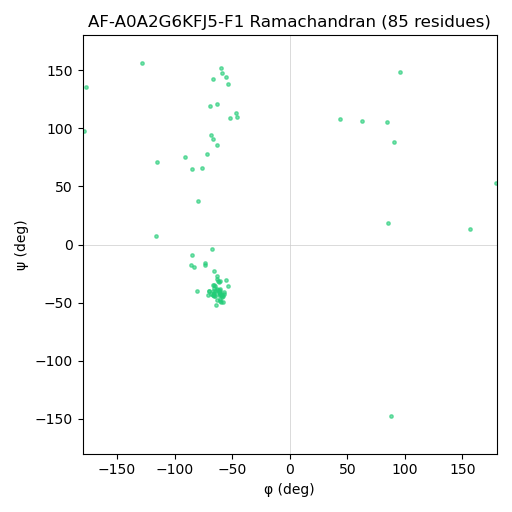2.083 -5.734 4.532 1.00 88.12 78 GLU A O 1
ATOM 565 N N . ALA A 1 79 ? 4.316 -5.680 4.352 1.00 90.81 79 ALA A N 1
ATOM 566 C CA . ALA A 1 79 ? 4.559 -5.794 5.786 1.00 90.81 79 ALA A CA 1
ATOM 567 C C . ALA A 1 79 ? 3.975 -4.608 6.575 1.00 90.81 79 ALA A C 1
ATOM 569 O O . ALA A 1 79 ? 3.418 -4.799 7.660 1.00 90.81 79 ALA A O 1
ATOM 570 N N . ALA A 1 80 ? 4.061 -3.385 6.044 1.00 88.06 80 ALA A N 1
ATOM 571 C CA . ALA A 1 80 ? 3.467 -2.205 6.667 1.00 88.06 80 ALA A CA 1
ATOM 572 C C . ALA A 1 80 ? 1.929 -2.264 6.686 1.00 88.06 80 ALA A C 1
ATOM 574 O O . ALA A 1 80 ? 1.326 -1.826 7.668 1.00 88.06 80 ALA A O 1
ATOM 575 N N . LEU A 1 81 ? 1.297 -2.835 5.654 1.00 88.62 81 LEU A N 1
ATOM 576 C CA . LEU A 1 81 ? -0.150 -3.081 5.626 1.00 88.62 81 LEU A CA 1
ATOM 577 C C . LEU A 1 81 ? -0.557 -4.184 6.610 1.00 88.62 81 LEU A C 1
ATOM 579 O O . LEU A 1 81 ? -1.552 -4.046 7.321 1.00 88.62 81 LEU A O 1
ATOM 583 N N . ALA A 1 82 ? 0.235 -5.251 6.721 1.00 88.75 82 ALA A N 1
ATOM 584 C CA . ALA A 1 82 ? -0.018 -6.341 7.663 1.00 88.75 82 ALA A CA 1
ATOM 585 C C . ALA A 1 82 ? 0.046 -5.892 9.136 1.00 88.75 82 ALA A C 1
ATOM 587 O O . ALA A 1 82 ? -0.637 -6.466 9.990 1.00 88.75 82 ALA A O 1
ATOM 588 N N . GLN A 1 83 ? 0.812 -4.840 9.451 1.00 89.38 83 GLN A N 1
ATOM 589 C CA . GLN A 1 83 ? 0.823 -4.239 10.792 1.00 89.38 83 GLN A CA 1
ATOM 590 C C . GLN A 1 83 ? -0.540 -3.658 11.184 1.00 89.38 83 GLN A C 1
ATOM 592 O O . GLN A 1 83 ? -0.895 -3.722 12.355 1.00 89.38 83 GLN A O 1
ATOM 597 N N . CYS A 1 84 ? -1.336 -3.166 10.229 1.00 89.69 84 CYS A N 1
ATOM 598 C CA . CYS A 1 84 ? -2.671 -2.628 10.508 1.00 89.69 84 CYS A CA 1
ATOM 599 C C . CYS A 1 84 ? -3.660 -3.684 11.015 1.00 89.69 84 CYS A C 1
ATOM 601 O O . CYS A 1 84 ? -4.632 -3.337 11.675 1.00 89.69 84 CYS A O 1
ATOM 603 N N . LYS A 1 85 ? -3.414 -4.965 10.721 1.00 81.00 85 LYS A N 1
ATOM 604 C CA . LYS A 1 85 ? -4.233 -6.088 11.203 1.00 81.00 85 LYS A CA 1
ATOM 605 C C . LYS A 1 85 ? -3.867 -6.551 12.614 1.00 81.00 85 LYS A C 1
ATOM 607 O O . LYS A 1 85 ? -4.647 -7.257 13.241 1.00 81.00 85 LYS A O 1
ATOM 612 N N . ASN A 1 86 ? -2.668 -6.210 13.084 1.00 68.00 86 ASN A N 1
ATOM 613 C CA . ASN A 1 86 ? -2.101 -6.696 14.345 1.00 68.00 86 ASN A CA 1
ATOM 614 C C . ASN A 1 86 ? -1.883 -5.571 15.377 1.00 68.00 86 ASN A C 1
ATOM 616 O O . ASN A 1 86 ? -1.226 -5.809 16.391 1.00 68.00 86 ASN A O 1
ATOM 620 N N . GLY A 1 87 ? -2.359 -4.356 15.083 1.00 50.78 87 GLY A N 1
ATOM 621 C CA . GLY A 1 87 ? -2.170 -3.143 15.886 1.00 50.78 87 GLY A CA 1
ATOM 622 C C . GLY A 1 87 ? -3.377 -2.772 16.728 1.00 50.78 87 GLY A C 1
ATOM 623 O O . GLY A 1 87 ? -4.512 -3.050 16.284 1.00 50.78 87 GLY A O 1
#

pLDDT: mean 77.49, std 17.41, range [39.69, 93.56]

Sequence (87 aa):
MKKGLVAIVAGLVVLTGCVNTPPSATEVANEIIDSLDESDQVKDCMRLKVAGFGNLDDAAAKADDGDPEAQKVIDAFEAALAQCKNG

Mean predicted aligned error: 11.96 Å